Protein AF-A0ABD5S5Z9-F1 (afdb_monomer)

Foldseek 3Di:
DDPCPDPVNVCVVCVVVVVVVVVVVVVVVVVVVVCVVVCVVPVVVVVLVVVVVVVVVVLVVQLCVQVVVCVVVVVDDPDPPRPSNVVSVVVSVVVVVPVSVVSVVVD

Mean predicted aligned error: 4.9 Å

Structure (mmCIF, N/CA/C/O backbone):
data_AF-A0ABD5S5Z9-F1
#
_entry.id   AF-A0ABD5S5Z9-F1
#
loop_
_atom_site.group_PDB
_atom_site.id
_atom_site.type_symbol
_atom_site.label_atom_id
_atom_site.label_alt_id
_atom_site.label_comp_id
_atom_site.label_asym_id
_atom_site.label_entity_id
_atom_site.label_seq_id
_atom_site.pdbx_PDB_ins_code
_atom_site.Cartn_x
_atom_site.Cartn_y
_atom_site.Cartn_z
_atom_site.occupancy
_atom_site.B_iso_or_equiv
_atom_site.auth_seq_id
_atom_site.auth_comp_id
_atom_site.auth_asym_id
_atom_site.auth_atom_id
_atom_site.pdbx_PDB_model_num
ATOM 1 N N . MET A 1 1 ? 33.580 10.873 -6.476 1.00 56.00 1 MET A N 1
ATOM 2 C CA . MET A 1 1 ? 32.206 10.388 -6.223 1.00 56.00 1 MET A CA 1
ATOM 3 C C . MET A 1 1 ? 32.190 9.712 -4.856 1.00 56.00 1 MET A C 1
ATOM 5 O O . MET A 1 1 ? 33.181 9.038 -4.597 1.00 56.00 1 MET A O 1
ATOM 9 N N . PRO A 1 2 ? 31.162 9.851 -3.994 1.00 54.97 2 PRO A N 1
ATOM 10 C CA . PRO A 1 2 ? 29.908 10.588 -4.189 1.00 54.97 2 PRO A CA 1
ATOM 11 C C . PRO A 1 2 ? 29.603 11.570 -3.030 1.00 54.97 2 PRO A C 1
ATOM 13 O O . PRO A 1 2 ? 29.673 11.224 -1.856 1.00 54.97 2 PRO A O 1
ATOM 16 N N . THR A 1 3 ? 29.162 12.790 -3.339 1.00 62.09 3 THR A N 1
ATOM 17 C CA . THR A 1 3 ? 28.451 13.660 -2.374 1.00 62.09 3 THR A CA 1
ATOM 18 C C . THR A 1 3 ? 27.031 13.152 -2.060 1.00 62.09 3 THR A C 1
ATOM 20 O O . THR A 1 3 ? 26.322 13.750 -1.249 1.00 62.09 3 THR A O 1
ATOM 23 N N . GLU A 1 4 ? 26.633 12.035 -2.673 1.00 64.75 4 GLU A N 1
ATOM 24 C CA . GLU A 1 4 ? 25.303 11.415 -2.633 1.00 64.75 4 GLU A CA 1
ATOM 25 C C . GLU A 1 4 ? 24.943 10.856 -1.247 1.00 64.75 4 GLU A C 1
ATOM 27 O O . GLU A 1 4 ? 23.792 10.947 -0.838 1.00 64.75 4 GLU A O 1
ATOM 32 N N . TRP A 1 5 ? 25.923 10.377 -0.472 1.00 81.12 5 TRP A N 1
ATOM 33 C CA . TRP A 1 5 ? 25.699 9.764 0.851 1.00 81.12 5 TRP A CA 1
ATOM 34 C C . TRP A 1 5 ? 25.851 10.744 2.019 1.00 81.12 5 TRP A C 1
ATOM 36 O O . TRP A 1 5 ? 26.042 10.344 3.166 1.00 81.12 5 TRP A O 1
ATOM 46 N N . THR A 1 6 ? 25.805 12.049 1.750 1.00 93.25 6 THR A N 1
ATOM 47 C CA . THR A 1 6 ? 25.768 13.045 2.825 1.00 93.25 6 THR A CA 1
ATOM 48 C C . THR A 1 6 ? 24.339 13.207 3.327 1.00 93.25 6 THR A C 1
ATOM 50 O O . THR A 1 6 ? 23.399 13.209 2.532 1.00 93.25 6 THR A O 1
ATOM 53 N N . VAL A 1 7 ? 24.165 13.425 4.636 1.00 92.25 7 VAL A N 1
ATOM 54 C CA . VAL A 1 7 ? 22.841 13.698 5.232 1.00 92.25 7 VAL A CA 1
ATOM 55 C C . VAL A 1 7 ? 22.124 14.802 4.453 1.00 92.25 7 VAL A C 1
ATOM 57 O O . VAL A 1 7 ? 20.977 14.642 4.056 1.00 92.25 7 VAL A O 1
ATOM 60 N N . ARG A 1 8 ? 22.836 15.888 4.123 1.00 92.81 8 ARG A N 1
ATOM 61 C CA . ARG A 1 8 ? 22.287 17.011 3.354 1.00 92.81 8 ARG A CA 1
ATOM 62 C C . ARG A 1 8 ? 21.789 16.605 1.962 1.00 92.81 8 ARG A C 1
ATOM 64 O O . ARG A 1 8 ? 20.759 17.122 1.533 1.00 92.81 8 ARG A O 1
ATOM 71 N N . ALA A 1 9 ? 22.502 15.730 1.252 1.00 92.81 9 ALA A N 1
ATOM 72 C CA . ALA A 1 9 ? 22.091 15.261 -0.070 1.00 92.81 9 ALA A CA 1
ATOM 73 C C . ALA A 1 9 ? 20.856 14.354 0.012 1.00 92.81 9 ALA A C 1
ATOM 75 O O . ALA A 1 9 ? 19.885 14.602 -0.701 1.00 92.81 9 ALA A O 1
ATOM 76 N N . ILE A 1 10 ? 20.853 13.388 0.937 1.00 93.19 10 ILE A N 1
ATOM 77 C CA . ILE A 1 10 ? 19.717 12.483 1.172 1.00 93.19 10 ILE A CA 1
ATOM 78 C C . ILE A 1 10 ? 18.476 13.286 1.567 1.00 93.19 10 ILE A C 1
ATOM 80 O O . ILE A 1 10 ? 17.423 13.130 0.955 1.00 93.19 10 ILE A O 1
ATOM 84 N N . THR A 1 11 ? 18.599 14.203 2.533 1.00 94.00 11 THR A N 1
ATOM 85 C CA . THR A 1 11 ? 17.479 15.048 2.960 1.00 94.00 11 THR A CA 1
ATOM 86 C C . THR A 1 11 ? 16.963 15.899 1.807 1.00 94.00 11 THR A C 1
ATOM 88 O O . THR A 1 11 ? 15.759 15.963 1.605 1.00 94.00 11 THR A O 1
ATOM 91 N N . ARG A 1 12 ? 17.832 16.517 0.997 1.00 94.75 12 ARG A N 1
ATOM 92 C CA . ARG A 1 12 ? 17.382 17.335 -0.141 1.00 94.75 12 ARG A CA 1
ATOM 93 C C . ARG A 1 12 ? 16.681 16.509 -1.228 1.00 94.75 12 ARG A C 1
ATOM 95 O O . ARG A 1 12 ? 15.775 17.035 -1.866 1.00 94.75 12 ARG A O 1
ATOM 102 N N . ALA A 1 13 ? 17.086 15.254 -1.430 1.00 93.25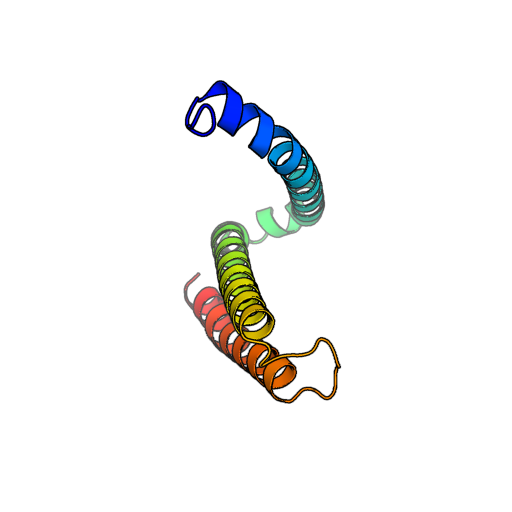 13 ALA A N 1
ATOM 103 C CA . ALA A 1 13 ? 16.468 14.347 -2.397 1.00 93.25 13 ALA A CA 1
ATOM 104 C C . ALA A 1 13 ? 15.129 13.776 -1.900 1.00 93.25 13 ALA A C 1
ATOM 106 O O . ALA A 1 13 ? 14.173 13.695 -2.666 1.00 93.25 13 ALA A O 1
ATOM 107 N N . MET A 1 14 ? 15.047 13.403 -0.621 1.00 95.44 14 MET A N 1
ATOM 108 C CA . MET A 1 14 ? 13.869 12.753 -0.038 1.00 95.44 14 MET A CA 1
ATOM 109 C C . MET A 1 14 ? 12.813 13.739 0.457 1.00 95.44 14 MET A C 1
ATOM 111 O O . MET A 1 14 ? 11.630 13.429 0.379 1.00 95.44 14 MET A O 1
ATOM 115 N N . LEU A 1 15 ? 13.198 14.930 0.930 1.00 96.62 15 LEU A N 1
ATOM 116 C CA . LEU A 1 15 ? 12.263 15.893 1.522 1.00 96.62 15 LEU A CA 1
ATOM 117 C C . LEU A 1 15 ? 11.087 16.251 0.595 1.00 96.62 15 LEU A C 1
ATOM 119 O O . LEU A 1 15 ? 9.963 16.231 1.084 1.00 96.62 15 LEU A O 1
ATOM 123 N N . PRO A 1 16 ? 11.267 16.523 -0.715 1.00 96.81 16 PRO A N 1
ATOM 124 C CA . PRO A 1 16 ? 10.133 16.800 -1.596 1.00 96.81 16 PRO A CA 1
ATOM 125 C C . PRO A 1 16 ? 9.161 15.620 -1.694 1.00 96.81 16 PRO A C 1
ATOM 127 O O . PRO A 1 16 ? 7.951 15.818 -1.645 1.00 96.81 16 PRO A O 1
ATOM 130 N N . VAL A 1 17 ? 9.689 14.394 -1.783 1.00 96.88 17 VAL A N 1
ATOM 131 C CA . VAL A 1 17 ? 8.877 13.170 -1.832 1.00 96.88 17 VAL A CA 1
ATOM 132 C C . VAL A 1 17 ? 8.116 12.996 -0.523 1.00 96.88 17 VAL A C 1
ATOM 134 O O . VAL A 1 17 ? 6.905 12.811 -0.545 1.00 96.88 17 VAL A O 1
ATOM 137 N N . LEU A 1 18 ? 8.799 13.132 0.615 1.00 96.94 18 LEU A N 1
ATOM 138 C CA . LEU A 1 18 ? 8.183 13.034 1.936 1.00 96.94 18 LEU A CA 1
ATOM 139 C C . LEU A 1 18 ? 7.092 14.085 2.134 1.00 96.94 18 LEU A C 1
ATOM 141 O O . LEU A 1 18 ? 6.032 13.740 2.628 1.00 96.94 18 LEU A O 1
ATOM 145 N N . LEU A 1 19 ? 7.297 15.331 1.699 1.00 97.94 19 LEU A N 1
ATOM 146 C CA . LEU A 1 19 ? 6.270 16.374 1.788 1.00 97.94 19 LEU A CA 1
ATOM 147 C C . LEU A 1 19 ? 5.008 16.001 1.003 1.00 97.94 19 LEU A C 1
ATOM 149 O O . LEU A 1 19 ? 3.902 16.177 1.508 1.00 97.94 19 LEU A O 1
ATOM 153 N N . VAL A 1 20 ? 5.162 15.459 -0.208 1.00 97.94 20 VAL A N 1
ATOM 154 C CA . VAL A 1 20 ? 4.022 14.982 -1.003 1.00 97.94 20 VAL A CA 1
ATOM 155 C C . VAL A 1 20 ? 3.327 13.815 -0.303 1.00 97.94 20 VAL A C 1
ATOM 157 O O . VAL A 1 20 ? 2.105 13.831 -0.175 1.00 97.94 20 VAL A O 1
ATOM 160 N N . LEU A 1 21 ? 4.087 12.837 0.197 1.00 96.81 21 LEU A N 1
ATOM 161 C CA . LEU A 1 21 ? 3.529 11.697 0.925 1.00 96.81 21 LEU A CA 1
ATOM 162 C C . LEU A 1 21 ? 2.800 12.138 2.199 1.00 96.81 21 LEU A C 1
ATOM 164 O O . LEU A 1 21 ? 1.690 11.683 2.440 1.00 96.81 21 LEU A O 1
ATOM 168 N N . THR A 1 22 ? 3.345 13.095 2.951 1.00 97.44 22 THR A N 1
ATOM 169 C CA . THR A 1 22 ? 2.693 13.665 4.135 1.00 97.44 22 THR A CA 1
ATOM 170 C C . THR A 1 22 ? 1.351 14.310 3.791 1.00 97.44 22 THR A C 1
ATOM 172 O O . THR A 1 22 ? 0.393 14.141 4.537 1.00 97.44 22 THR A O 1
ATOM 175 N N . LEU A 1 23 ? 1.227 15.015 2.661 1.00 97.88 23 LEU A N 1
ATOM 176 C CA . LEU A 1 23 ? -0.066 15.573 2.241 1.00 97.88 23 LEU A CA 1
ATOM 177 C C . LEU A 1 23 ? -1.097 14.472 1.950 1.00 97.88 23 LEU A C 1
ATOM 179 O O . LEU A 1 23 ? -2.261 14.603 2.331 1.00 97.88 23 LEU A O 1
ATOM 183 N N . VAL A 1 24 ? -0.668 13.378 1.317 1.00 96.69 24 VAL A N 1
ATOM 184 C CA . VAL A 1 24 ? -1.519 12.205 1.062 1.00 96.69 24 VAL A CA 1
ATOM 185 C C . VAL A 1 24 ? -1.918 11.519 2.374 1.00 96.69 24 VAL A C 1
ATOM 187 O O . VAL A 1 24 ? -3.083 11.168 2.555 1.00 96.69 24 VAL A O 1
ATOM 190 N N . GLU A 1 25 ? -0.986 11.370 3.315 1.00 95.25 25 GLU A N 1
ATOM 191 C CA . GLU A 1 25 ? -1.240 10.782 4.634 1.00 95.25 25 GLU A CA 1
ATOM 192 C C . GLU A 1 25 ? -2.197 11.634 5.472 1.00 95.25 25 GLU A C 1
ATOM 194 O O . GLU A 1 25 ? -3.114 11.089 6.082 1.00 95.25 25 GLU A O 1
ATOM 199 N N . ILE A 1 26 ? -2.051 12.964 5.454 1.00 97.38 26 ILE A N 1
ATOM 200 C CA . ILE A 1 26 ? -2.990 13.882 6.113 1.00 97.38 26 ILE A CA 1
ATOM 201 C C . ILE A 1 26 ? -4.393 13.698 5.534 1.00 97.38 26 ILE A C 1
ATOM 203 O O . ILE A 1 26 ? -5.351 13.581 6.294 1.00 97.38 26 ILE A O 1
ATOM 207 N N . PHE A 1 27 ? -4.528 13.630 4.207 1.00 96.62 27 PHE A N 1
ATOM 208 C CA . PHE A 1 27 ? -5.823 13.385 3.572 1.00 96.62 27 PHE A CA 1
ATOM 209 C C . PHE A 1 27 ? -6.435 12.050 4.021 1.00 96.62 27 PHE A C 1
ATOM 211 O O . PHE A 1 27 ? -7.598 12.013 4.419 1.00 96.62 27 PHE A O 1
ATOM 218 N N . SER A 1 28 ? -5.645 10.974 4.032 1.00 94.19 28 SER A N 1
ATOM 219 C CA . SER A 1 28 ? -6.076 9.664 4.538 1.00 94.19 28 SER A CA 1
ATOM 220 C C . SER A 1 28 ? -6.526 9.729 6.005 1.00 94.19 28 SER A C 1
ATOM 222 O O . SER A 1 28 ? -7.586 9.213 6.359 1.00 94.19 28 SER A O 1
ATOM 224 N N . GLY A 1 29 ? -5.775 10.438 6.854 1.00 95.00 29 GLY A N 1
ATOM 225 C CA . GLY A 1 29 ? -6.111 10.652 8.261 1.00 95.00 29 GLY A CA 1
ATOM 226 C C . GLY A 1 29 ? -7.405 11.444 8.463 1.00 95.00 29 GLY A C 1
ATOM 227 O O . GLY A 1 29 ? -8.194 11.101 9.339 1.00 95.00 29 GLY A O 1
ATOM 228 N N . LEU A 1 30 ? -7.671 12.454 7.629 1.00 96.75 30 LEU A N 1
ATOM 229 C CA .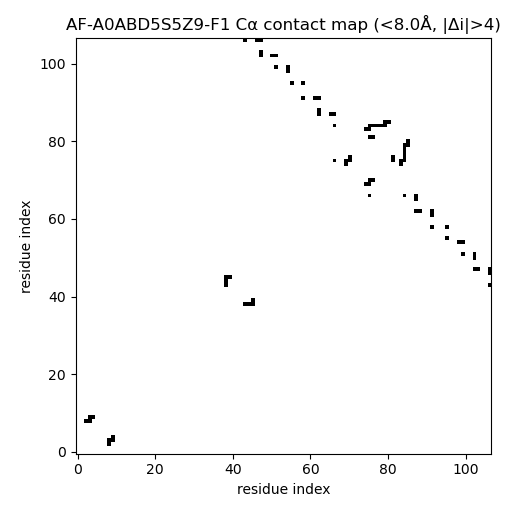 LEU A 1 30 ? -8.935 13.201 7.649 1.00 96.75 30 LEU A CA 1
ATOM 230 C C . LEU A 1 30 ? -10.123 12.319 7.248 1.00 96.75 30 LEU A C 1
ATOM 232 O O . LEU A 1 30 ? -11.174 12.386 7.883 1.00 96.75 30 LEU A O 1
ATOM 236 N N . VAL A 1 31 ? -9.952 11.465 6.232 1.00 95.00 31 VAL A N 1
ATOM 237 C CA . VAL A 1 31 ? -10.974 10.480 5.841 1.00 95.00 31 VAL A CA 1
ATOM 238 C C . VAL A 1 31 ? -11.238 9.503 6.984 1.00 95.00 31 VAL A C 1
ATOM 240 O O . VAL A 1 31 ? -12.396 9.247 7.295 1.00 95.00 31 VAL A O 1
ATOM 243 N N . LEU A 1 32 ? -10.195 8.999 7.651 1.00 94.00 32 LEU A N 1
ATOM 244 C CA . LEU A 1 32 ? -10.350 8.122 8.813 1.00 94.00 32 LEU A CA 1
ATOM 245 C C . LEU A 1 32 ? -11.042 8.837 9.986 1.00 94.00 32 LEU A C 1
ATOM 247 O O . LEU A 1 32 ? -11.908 8.250 10.630 1.00 94.00 32 LEU A O 1
ATOM 251 N N . GLY A 1 33 ? -10.710 10.109 10.227 1.00 94.94 33 GLY A N 1
ATOM 252 C CA . GLY A 1 33 ? -11.340 10.945 11.252 1.00 94.94 33 GLY A CA 1
ATOM 253 C C . GLY A 1 33 ? -12.841 11.144 11.031 1.00 94.94 33 GLY A C 1
ATOM 254 O O . GLY A 1 33 ? -13.601 11.192 11.990 1.00 94.94 33 GLY A O 1
ATOM 255 N N . ALA A 1 34 ? -13.311 11.142 9.780 1.00 95.44 34 ALA A N 1
ATOM 256 C CA . ALA A 1 34 ? -14.747 11.174 9.490 1.00 95.44 34 ALA A CA 1
ATOM 257 C C . ALA A 1 34 ? -15.507 9.931 10.010 1.00 95.44 34 ALA A C 1
ATOM 259 O O . ALA A 1 34 ? -16.729 9.974 10.138 1.00 95.44 34 ALA A O 1
ATOM 260 N N . PHE A 1 35 ? -14.804 8.838 10.335 1.00 94.31 35 PHE A N 1
ATOM 261 C CA . PHE A 1 35 ? -15.369 7.618 10.920 1.00 94.31 35 PHE A CA 1
ATOM 262 C C . PHE A 1 35 ? -15.170 7.512 12.442 1.00 94.31 35 PHE A C 1
ATOM 264 O O . PHE A 1 35 ? -15.459 6.455 13.009 1.00 94.31 35 PHE A O 1
ATOM 271 N N . GLU A 1 36 ? -14.721 8.575 13.121 1.00 94.19 36 GLU A N 1
ATOM 272 C CA . GLU A 1 36 ? -14.419 8.584 14.562 1.00 94.19 36 GLU A CA 1
ATOM 273 C C . GLU A 1 36 ? -15.561 8.014 15.420 1.00 94.19 36 GLU A C 1
ATOM 275 O O . GLU A 1 36 ? -15.334 7.082 16.192 1.00 94.19 36 GLU A O 1
ATOM 280 N N . ASP A 1 37 ? -16.804 8.463 15.218 1.00 94.88 37 ASP A N 1
ATOM 281 C CA . ASP A 1 37 ? -17.971 7.966 15.965 1.00 94.88 37 ASP A CA 1
ATOM 282 C C . ASP A 1 37 ? -18.165 6.445 15.832 1.00 94.88 37 ASP A C 1
ATOM 284 O O . ASP A 1 37 ? -18.588 5.771 16.775 1.00 94.88 37 ASP A O 1
ATOM 288 N N . SER A 1 38 ? -17.855 5.883 14.659 1.00 93.31 38 SER A N 1
ATOM 289 C CA . SER A 1 38 ? -17.944 4.438 14.418 1.00 93.31 38 SER A CA 1
ATOM 290 C C . SER A 1 38 ? -16.798 3.690 15.092 1.00 93.31 38 SER A C 1
ATOM 292 O O . SER A 1 38 ? -17.023 2.635 15.684 1.00 93.31 38 SER A O 1
ATOM 294 N N . LEU A 1 39 ? -15.585 4.246 15.048 1.00 92.50 39 LEU A N 1
ATOM 295 C CA . LEU A 1 39 ? -14.410 3.675 15.706 1.00 92.50 39 LEU A CA 1
ATOM 296 C C . LEU A 1 39 ? -14.557 3.674 17.236 1.00 92.50 39 LEU A C 1
ATOM 298 O O . LEU A 1 39 ? -14.207 2.691 17.884 1.00 92.50 39 LEU A O 1
ATOM 302 N N . LEU A 1 40 ? -15.138 4.730 17.812 1.00 93.38 40 LEU A N 1
ATOM 303 C CA . LEU A 1 40 ? -15.435 4.811 19.245 1.00 93.38 40 LEU A CA 1
ATOM 304 C C . LEU A 1 40 ? -16.582 3.877 19.656 1.00 93.38 40 LEU A C 1
ATOM 306 O O . LEU A 1 40 ? -16.572 3.335 20.761 1.00 93.38 40 LEU A O 1
ATOM 310 N N . ARG A 1 41 ? -17.559 3.653 18.768 1.00 95.56 41 ARG A N 1
ATOM 311 C CA . ARG A 1 41 ? -18.655 2.698 18.995 1.00 95.56 41 ARG A CA 1
ATOM 312 C C . ARG A 1 41 ? -18.191 1.241 18.939 1.00 95.56 41 ARG A C 1
ATOM 314 O O . ARG A 1 41 ? -18.750 0.411 19.653 1.00 95.56 41 ARG A O 1
ATOM 321 N N . TYR A 1 42 ? -17.187 0.935 18.118 1.00 93.00 42 TYR A N 1
ATOM 322 C CA . TYR A 1 42 ? -16.649 -0.413 17.933 1.00 93.00 42 TYR A CA 1
ATOM 323 C C . TYR A 1 42 ? -15.127 -0.435 18.159 1.00 93.00 42 TYR A C 1
ATOM 325 O O . TYR A 1 42 ? -14.362 -0.402 17.193 1.00 93.00 42 TYR A O 1
ATOM 333 N N . PRO A 1 43 ? -14.662 -0.553 19.419 1.00 87.12 43 PRO A N 1
ATOM 334 C CA . PRO A 1 43 ? -13.238 -0.482 19.758 1.00 87.12 43 PRO A CA 1
ATOM 335 C C . PRO A 1 43 ? -12.356 -1.532 19.069 1.00 87.12 43 PRO A C 1
ATOM 337 O O . PRO A 1 43 ? -11.166 -1.297 18.879 1.00 87.12 43 PRO A O 1
ATOM 340 N N . SER A 1 44 ? -12.914 -2.673 18.654 1.00 89.00 44 SER A N 1
ATOM 341 C CA . SER A 1 44 ? -12.189 -3.675 17.859 1.00 89.00 44 SER A CA 1
ATOM 342 C C . SER A 1 44 ? -11.710 -3.119 16.513 1.00 89.00 44 SER A C 1
ATOM 344 O O . SER A 1 44 ? -10.626 -3.474 16.050 1.00 89.00 44 SER A O 1
ATOM 346 N N . LEU A 1 45 ? -12.443 -2.172 15.914 1.00 90.81 45 LEU A N 1
ATOM 347 C CA . LEU A 1 45 ? -12.013 -1.504 14.686 1.00 90.81 45 LEU A CA 1
ATOM 348 C C . LEU A 1 45 ? -10.731 -0.691 14.903 1.00 90.81 45 LEU A C 1
ATOM 350 O O . LEU A 1 45 ? -9.891 -0.656 14.011 1.00 90.81 45 LEU A O 1
ATOM 354 N N . LEU A 1 46 ? -10.529 -0.096 16.086 1.00 90.81 46 LEU A N 1
ATOM 355 C CA . LEU A 1 46 ? -9.306 0.659 16.396 1.00 90.81 46 LEU A CA 1
ATOM 356 C C . LEU A 1 46 ? -8.053 -0.227 16.378 1.00 90.81 46 LEU A C 1
ATOM 358 O O . LEU A 1 46 ? -6.982 0.245 16.004 1.00 90.81 46 LEU A O 1
ATOM 362 N N . VAL A 1 47 ? -8.186 -1.507 16.741 1.00 90.50 47 VAL A N 1
ATOM 363 C CA . VAL A 1 47 ? -7.095 -2.493 16.649 1.00 90.50 47 VAL A CA 1
ATOM 364 C C . VAL A 1 47 ? -6.888 -2.937 15.199 1.00 90.50 47 VAL A C 1
ATOM 366 O O . VAL A 1 47 ? -5.753 -3.092 14.747 1.00 90.50 47 VAL A O 1
ATOM 369 N N . LEU A 1 48 ? -7.978 -3.095 14.447 1.00 92.44 48 LEU A N 1
ATOM 370 C CA . LEU A 1 48 ? -7.952 -3.589 13.073 1.00 92.44 48 LEU A CA 1
ATOM 371 C C . LEU A 1 48 ? -7.408 -2.560 12.067 1.00 92.44 48 LEU A C 1
ATOM 373 O O . LEU A 1 48 ? -6.740 -2.941 11.104 1.00 92.44 48 LEU A O 1
ATOM 377 N N . VAL A 1 49 ? -7.663 -1.266 12.278 1.00 93.75 49 VAL A N 1
ATOM 378 C CA . VAL A 1 49 ? -7.242 -0.167 11.388 1.00 93.75 49 VAL A CA 1
ATOM 379 C C . VAL A 1 49 ? -5.737 -0.188 11.078 1.00 93.75 49 VAL A C 1
ATOM 381 O O . VAL A 1 49 ? -5.396 -0.299 9.898 1.00 93.75 49 VAL A O 1
ATOM 384 N N . PRO A 1 50 ? -4.810 -0.128 12.059 1.00 92.31 50 PRO A N 1
ATOM 385 C CA . PRO A 1 50 ? -3.377 -0.098 11.763 1.00 92.31 50 PRO A CA 1
ATOM 386 C C . PRO A 1 50 ? -2.897 -1.380 11.070 1.00 92.31 50 PRO A C 1
ATOM 388 O O . PRO A 1 50 ? -2.089 -1.309 10.143 1.00 92.31 50 PRO A O 1
ATOM 391 N N . VAL A 1 51 ? -3.426 -2.545 11.460 1.00 93.94 51 VAL A N 1
ATOM 392 C CA . VAL A 1 51 ? -3.063 -3.835 10.850 1.00 93.94 51 VAL A CA 1
ATOM 393 C C . VAL A 1 51 ? -3.536 -3.905 9.395 1.00 93.94 51 VAL A C 1
ATOM 395 O O . VAL A 1 51 ? -2.787 -4.333 8.514 1.00 93.94 51 VAL A O 1
ATOM 398 N N . THR A 1 52 ? -4.750 -3.429 9.118 1.00 93.94 52 THR A N 1
ATOM 399 C CA . THR A 1 52 ? -5.329 -3.379 7.768 1.00 93.94 52 THR A CA 1
ATOM 400 C C . THR A 1 52 ? -4.546 -2.424 6.872 1.00 93.94 52 THR A C 1
ATOM 402 O O . THR A 1 52 ? -4.178 -2.798 5.759 1.00 93.94 52 THR A O 1
ATOM 405 N N . ILE A 1 53 ? -4.223 -1.223 7.367 1.00 94.06 53 ILE A N 1
ATOM 406 C CA . ILE A 1 53 ? -3.418 -0.233 6.635 1.00 94.06 53 ILE A CA 1
ATOM 407 C C . ILE A 1 53 ? -2.029 -0.800 6.313 1.00 94.06 53 ILE A C 1
ATOM 409 O O . ILE A 1 53 ? -1.592 -0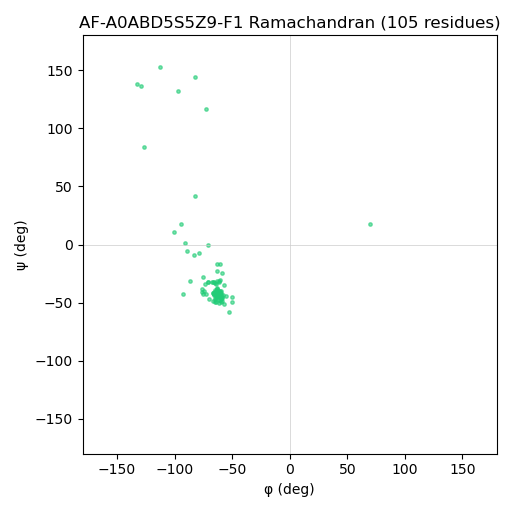.742 5.164 1.00 94.06 53 ILE A O 1
ATOM 413 N N . GLY A 1 54 ? -1.349 -1.403 7.295 1.00 95.12 54 GLY A N 1
ATOM 414 C CA . GLY A 1 54 ? -0.033 -2.014 7.087 1.00 95.12 54 GLY A CA 1
ATOM 415 C C . GLY A 1 54 ? -0.070 -3.165 6.078 1.00 95.12 54 GLY A C 1
ATOM 416 O O . GLY A 1 54 ? 0.781 -3.256 5.193 1.00 95.12 54 GLY A O 1
ATOM 417 N N . THR A 1 55 ? -1.100 -4.009 6.153 1.00 95.50 55 THR A N 1
ATOM 418 C CA . THR A 1 55 ? -1.310 -5.112 5.205 1.00 95.50 55 THR A CA 1
ATOM 419 C C . THR A 1 55 ? -1.533 -4.596 3.783 1.00 95.50 55 THR A C 1
ATOM 421 O O . THR A 1 55 ? -0.906 -5.091 2.846 1.00 95.50 55 THR A O 1
ATOM 424 N N . ALA A 1 56 ? -2.364 -3.563 3.614 1.00 94.81 56 ALA A N 1
ATOM 425 C CA . ALA A 1 56 ? -2.592 -2.919 2.323 1.00 94.81 56 ALA A CA 1
ATOM 426 C C . ALA A 1 56 ? -1.294 -2.335 1.736 1.00 94.81 56 ALA A C 1
ATOM 428 O O . ALA A 1 56 ? -1.000 -2.547 0.559 1.00 94.81 56 ALA A O 1
ATOM 429 N N . GLY A 1 57 ? -0.486 -1.661 2.562 1.00 95.75 57 GLY A N 1
ATOM 430 C CA . GLY A 1 57 ? 0.815 -1.123 2.155 1.00 95.75 57 GLY A CA 1
ATOM 431 C C . GLY A 1 57 ? 1.790 -2.208 1.688 1.00 95.75 57 GLY A C 1
ATOM 432 O O . GLY A 1 57 ? 2.426 -2.065 0.642 1.00 95.75 57 GLY A O 1
ATOM 433 N N . ASN A 1 58 ? 1.854 -3.331 2.407 1.00 96.56 58 ASN A N 1
ATOM 434 C CA . ASN A 1 58 ? 2.681 -4.476 2.023 1.00 96.56 58 ASN A CA 1
ATOM 435 C C . ASN A 1 58 ? 2.248 -5.072 0.675 1.00 96.56 58 ASN A C 1
ATOM 437 O O . ASN A 1 58 ? 3.097 -5.328 -0.179 1.00 96.56 58 ASN A O 1
ATOM 441 N N . LEU A 1 59 ? 0.941 -5.240 0.450 1.00 97.19 59 LEU A N 1
ATOM 442 C CA . LEU A 1 59 ? 0.405 -5.712 -0.833 1.00 97.19 59 LEU A CA 1
ATOM 443 C C . LEU A 1 59 ? 0.745 -4.755 -1.981 1.00 97.19 59 LEU A C 1
ATOM 445 O O . LEU A 1 59 ? 1.192 -5.201 -3.037 1.00 97.19 59 LEU A O 1
ATOM 449 N N . GLY A 1 60 ? 0.604 -3.445 -1.761 1.00 96.88 60 GLY A N 1
ATOM 450 C CA . GLY A 1 60 ? 0.993 -2.424 -2.735 1.00 96.88 60 GLY A CA 1
ATOM 451 C C . GLY A 1 60 ? 2.484 -2.474 -3.082 1.00 96.88 60 GLY A C 1
ATOM 452 O O . GLY A 1 60 ? 2.845 -2.401 -4.255 1.00 96.88 60 GLY A O 1
ATOM 453 N N . SER A 1 61 ? 3.351 -2.671 -2.085 1.00 97.38 61 SER A N 1
ATOM 454 C CA . SER A 1 61 ? 4.800 -2.817 -2.286 1.00 97.38 61 SER A CA 1
ATOM 455 C C . SER A 1 61 ? 5.158 -4.073 -3.091 1.00 97.38 61 SER A C 1
ATOM 457 O O . SER A 1 61 ? 5.997 -4.014 -3.995 1.00 97.38 61 SER A O 1
ATOM 459 N N . ILE A 1 62 ? 4.483 -5.199 -2.825 1.00 96.88 62 ILE A N 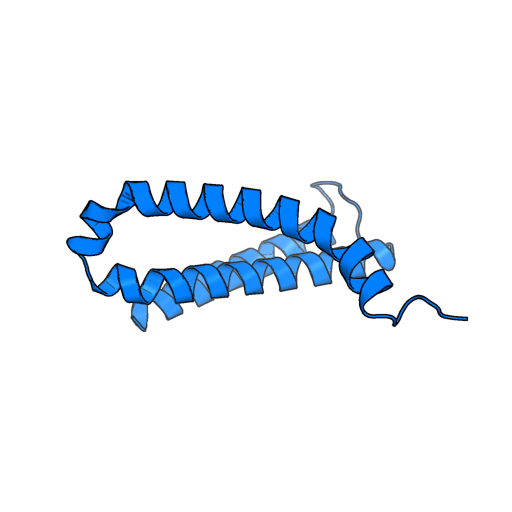1
ATOM 460 C CA . ILE A 1 62 ? 4.644 -6.442 -3.595 1.00 96.88 62 ILE A CA 1
ATOM 461 C C . ILE A 1 62 ? 4.243 -6.213 -5.054 1.00 96.88 62 ILE A C 1
ATOM 463 O O . ILE A 1 62 ? 5.029 -6.522 -5.953 1.00 96.88 62 ILE A O 1
ATOM 467 N N . LEU A 1 63 ? 3.063 -5.631 -5.286 1.00 97.75 63 LEU A N 1
ATOM 468 C CA . LEU A 1 63 ? 2.558 -5.315 -6.621 1.00 97.75 63 LEU A CA 1
ATOM 469 C C . LEU A 1 63 ? 3.528 -4.405 -7.384 1.00 97.75 63 LEU A C 1
ATOM 471 O O . LEU A 1 63 ? 3.946 -4.742 -8.491 1.00 97.75 63 LEU A O 1
ATOM 475 N N . ALA A 1 64 ? 3.942 -3.291 -6.774 1.00 97.38 64 ALA A N 1
ATOM 476 C CA . ALA A 1 64 ? 4.865 -2.337 -7.381 1.00 97.38 64 ALA A CA 1
ATOM 477 C C . ALA A 1 64 ? 6.224 -2.974 -7.708 1.00 97.38 64 ALA A C 1
ATOM 479 O O . ALA A 1 64 ? 6.768 -2.750 -8.788 1.00 97.38 64 ALA A O 1
ATOM 480 N N . SER A 1 65 ? 6.758 -3.809 -6.810 1.00 97.69 65 SER A N 1
ATOM 481 C CA . SER A 1 65 ? 8.038 -4.499 -7.018 1.00 97.69 65 SER A CA 1
ATOM 482 C C . SER A 1 65 ? 7.976 -5.491 -8.180 1.00 97.69 65 SER A C 1
ATOM 484 O O . SER A 1 65 ? 8.904 -5.559 -8.990 1.00 97.69 65 SER A O 1
ATOM 486 N N . ARG A 1 66 ? 6.876 -6.251 -8.287 1.00 96.31 66 ARG A N 1
ATOM 487 C CA . ARG A 1 66 ? 6.654 -7.221 -9.372 1.00 96.31 66 ARG A CA 1
ATOM 488 C C . ARG A 1 66 ? 6.498 -6.520 -10.710 1.00 96.31 66 ARG A C 1
ATOM 490 O O . ARG A 1 66 ? 7.212 -6.853 -11.649 1.00 96.31 66 ARG A O 1
ATOM 497 N N . LEU A 1 67 ? 5.646 -5.501 -10.750 1.00 97.00 67 LEU A N 1
ATOM 498 C CA . LEU A 1 67 ? 5.409 -4.694 -11.937 1.00 97.00 67 LEU A CA 1
ATOM 499 C C . LEU A 1 67 ? 6.690 -4.006 -12.425 1.00 97.00 67 LEU A C 1
ATOM 501 O O . LEU A 1 67 ? 7.017 -4.090 -13.603 1.00 97.00 67 LEU A O 1
ATOM 505 N N . SER A 1 68 ? 7.446 -3.380 -11.518 1.00 97.19 68 SER A N 1
ATOM 506 C CA . SER A 1 68 ? 8.721 -2.726 -11.839 1.00 97.19 68 SER A CA 1
ATOM 507 C C . SER A 1 68 ? 9.733 -3.712 -12.425 1.00 97.19 68 SER A C 1
ATOM 509 O O . SER A 1 68 ? 10.363 -3.423 -13.440 1.00 97.19 68 SER A O 1
ATOM 511 N N . THR A 1 69 ? 9.843 -4.907 -11.836 1.00 97.44 69 THR A N 1
ATOM 512 C CA . THR A 1 69 ? 10.758 -5.950 -12.323 1.00 97.44 69 THR A CA 1
ATOM 513 C C . THR A 1 69 ? 10.351 -6.447 -13.709 1.00 97.44 69 THR A C 1
ATOM 515 O O . THR A 1 69 ? 11.188 -6.481 -14.606 1.00 97.44 69 THR A O 1
ATOM 518 N N . ALA A 1 70 ? 9.076 -6.793 -13.908 1.00 96.75 70 ALA A N 1
ATOM 519 C CA . ALA A 1 70 ? 8.574 -7.291 -15.189 1.00 96.75 70 ALA A CA 1
ATOM 520 C C . ALA A 1 70 ? 8.703 -6.235 -16.299 1.00 96.75 70 ALA A C 1
ATOM 522 O O . ALA A 1 70 ? 9.172 -6.525 -17.399 1.00 96.75 70 ALA A O 1
ATOM 523 N N . PHE A 1 71 ? 8.381 -4.979 -15.980 1.00 96.94 71 PHE A N 1
ATOM 524 C CA . PHE A 1 71 ? 8.554 -3.864 -16.902 1.00 96.94 71 PHE A CA 1
ATOM 525 C C . PHE A 1 71 ? 10.031 -3.635 -17.252 1.00 96.94 71 PHE A C 1
ATOM 527 O O . PHE A 1 71 ? 10.372 -3.476 -18.420 1.00 96.94 71 PHE A O 1
ATOM 534 N N . HIS A 1 72 ? 10.933 -3.671 -16.264 1.00 96.88 72 HIS A N 1
ATOM 535 C CA . HIS A 1 72 ? 12.369 -3.496 -16.496 1.00 96.88 72 HIS A CA 1
ATOM 536 C C . HIS A 1 72 ? 12.980 -4.624 -17.342 1.00 96.88 72 HIS A C 1
ATOM 538 O O . HIS A 1 72 ? 13.891 -4.376 -18.128 1.00 96.88 72 HIS A O 1
ATOM 544 N N . LEU A 1 73 ? 12.468 -5.850 -17.210 1.00 97.50 73 LEU A N 1
ATOM 545 C CA . LEU A 1 73 ? 12.864 -6.997 -18.032 1.00 97.50 73 LEU A CA 1
ATOM 546 C C . LEU A 1 73 ? 12.216 -7.000 -19.426 1.00 97.50 73 LEU A C 1
ATOM 548 O O . LEU A 1 73 ? 12.579 -7.830 -20.257 1.00 97.50 73 LEU A O 1
ATOM 552 N N . GLY A 1 74 ? 11.271 -6.092 -19.692 1.00 95.88 74 GLY A N 1
ATOM 553 C CA . GLY A 1 74 ? 10.523 -6.039 -20.947 1.00 95.88 74 GLY A CA 1
ATOM 554 C C . GLY A 1 74 ? 9.539 -7.198 -21.130 1.00 95.88 74 GLY A C 1
ATOM 555 O O . GLY A 1 74 ? 9.122 -7.460 -22.254 1.00 95.88 74 GLY A O 1
ATOM 556 N N . THR A 1 75 ? 9.180 -7.903 -20.051 1.00 94.88 75 THR A N 1
ATOM 557 C CA . THR A 1 75 ? 8.222 -9.023 -20.076 1.00 94.88 75 THR A CA 1
ATOM 558 C C . THR A 1 75 ? 6.780 -8.576 -19.865 1.00 94.88 75 THR A C 1
ATOM 560 O O . THR A 1 75 ? 5.883 -9.404 -19.934 1.00 94.88 75 THR A O 1
ATOM 563 N N . LEU A 1 76 ? 6.566 -7.291 -19.581 1.00 95.69 76 LEU A N 1
ATOM 564 C CA . LEU A 1 76 ? 5.257 -6.701 -19.346 1.00 95.69 76 LEU A CA 1
ATOM 565 C C . LEU A 1 76 ? 5.105 -5.406 -20.138 1.00 95.69 76 LEU A C 1
ATOM 567 O O . LEU A 1 76 ? 5.997 -4.553 -20.153 1.00 95.69 76 LEU A O 1
ATOM 571 N N . SER A 1 77 ? 3.926 -5.241 -20.722 1.00 93.31 77 SER A N 1
ATOM 572 C CA . SER A 1 77 ? 3.404 -3.998 -21.268 1.00 93.31 77 SER A CA 1
ATOM 573 C C . SER A 1 77 ? 2.210 -3.511 -20.440 1.00 93.31 77 SER A C 1
ATOM 575 O O . SER A 1 77 ? 1.499 -4.288 -19.808 1.00 93.31 77 SER A O 1
ATOM 577 N N . PHE A 1 78 ? 1.968 -2.200 -20.430 1.00 90.62 78 PHE A N 1
ATOM 578 C CA . PHE A 1 78 ? 0.794 -1.611 -19.772 1.00 90.62 78 PHE A CA 1
ATOM 579 C C . PHE A 1 78 ? -0.457 -1.676 -20.659 1.00 90.62 78 PHE A C 1
ATOM 581 O O . PHE A 1 78 ? -1.216 -0.710 -20.745 1.00 90.62 78 PHE A O 1
ATO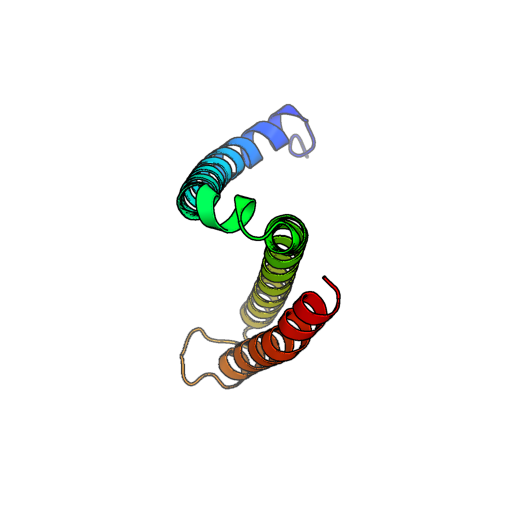M 588 N N . ASP A 1 79 ? -0.653 -2.804 -21.338 1.00 92.56 79 ASP A N 1
ATOM 589 C CA . ASP A 1 79 ? -1.873 -3.097 -22.076 1.00 92.56 79 ASP A CA 1
ATOM 590 C C . ASP A 1 79 ? -2.801 -3.964 -21.203 1.00 92.56 79 ASP A C 1
ATOM 592 O O . ASP A 1 79 ? -2.342 -4.944 -20.617 1.00 92.56 79 ASP A O 1
ATOM 596 N N . PRO A 1 80 ? -4.103 -3.644 -21.077 1.00 87.75 80 PRO A N 1
ATOM 597 C CA . PRO A 1 80 ? -5.037 -4.452 -20.291 1.00 87.75 80 PRO A CA 1
ATOM 598 C C . PRO A 1 80 ? -5.200 -5.904 -20.767 1.00 87.75 80 PRO A C 1
ATOM 600 O O . PRO A 1 80 ? -5.753 -6.713 -20.026 1.00 87.75 80 PRO A O 1
ATOM 603 N N . SER A 1 81 ? -4.777 -6.223 -21.994 1.00 92.19 81 SER A N 1
ATOM 604 C CA . SER A 1 81 ? -4.763 -7.581 -22.547 1.00 92.19 81 SER A CA 1
ATOM 605 C C . SER A 1 81 ? -3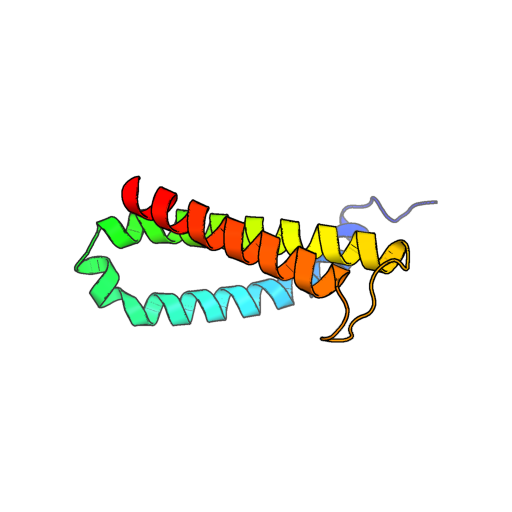.456 -8.340 -22.298 1.00 92.19 81 SER A C 1
ATOM 607 O O . SER A 1 81 ? -3.339 -9.486 -22.720 1.00 92.19 81 SER A O 1
ATOM 609 N N . ASP A 1 82 ? -2.487 -7.733 -21.607 1.00 95.69 82 ASP A N 1
ATOM 610 C CA . ASP A 1 82 ? -1.226 -8.377 -21.248 1.00 95.69 82 ASP A CA 1
ATOM 611 C C . ASP A 1 82 ? -1.438 -9.421 -20.136 1.00 95.69 82 ASP A C 1
ATOM 613 O O . ASP A 1 82 ? -1.837 -9.100 -19.009 1.00 95.69 82 ASP A O 1
ATOM 617 N N . ASP A 1 83 ? -1.164 -10.685 -20.461 1.00 96.00 83 ASP A N 1
ATOM 618 C CA . ASP A 1 83 ? -1.340 -11.817 -19.550 1.00 96.00 83 ASP A CA 1
ATOM 619 C C . ASP A 1 83 ? -0.458 -11.710 -18.292 1.00 96.00 83 ASP A C 1
ATOM 621 O O . ASP A 1 83 ? -0.877 -12.144 -17.217 1.00 96.00 83 ASP A O 1
ATOM 625 N N . GLU A 1 84 ? 0.735 -11.107 -18.381 1.00 95.38 84 GLU A N 1
ATOM 626 C CA . GLU A 1 84 ? 1.639 -10.926 -17.236 1.00 95.38 84 GLU A CA 1
ATOM 627 C C . GLU A 1 84 ? 1.095 -9.841 -16.297 1.00 95.38 84 GLU A C 1
ATOM 629 O O . GLU A 1 84 ? 1.066 -10.022 -15.075 1.00 95.38 84 GLU A O 1
ATOM 634 N N . LEU A 1 85 ? 0.589 -8.732 -16.852 1.00 96.50 85 LEU A N 1
ATOM 635 C CA . LEU A 1 85 ? -0.064 -7.675 -16.072 1.00 96.50 85 LEU A CA 1
ATOM 636 C C . LEU A 1 85 ? -1.305 -8.213 -15.347 1.00 96.50 85 LEU A C 1
ATOM 638 O O . LEU A 1 85 ? -1.460 -8.004 -14.138 1.00 96.50 85 LEU A O 1
ATOM 642 N N . LEU A 1 86 ? -2.165 -8.939 -16.068 1.00 96.12 86 LEU A N 1
ATOM 643 C CA . LEU A 1 86 ? -3.343 -9.584 -15.494 1.00 96.12 86 LEU A CA 1
ATOM 644 C C . LEU A 1 86 ? -2.951 -10.629 -14.447 1.00 96.12 86 LEU A C 1
ATOM 646 O O . LEU A 1 86 ? -3.545 -10.655 -13.370 1.00 96.12 86 LEU A O 1
ATOM 650 N N . GLY A 1 87 ? -1.930 -11.444 -14.710 1.00 97.06 87 GLY A N 1
ATOM 651 C CA . GLY A 1 87 ? -1.423 -12.448 -13.780 1.00 97.06 87 GLY A CA 1
ATOM 652 C C . GLY A 1 87 ? -0.950 -11.840 -12.460 1.00 97.06 87 GLY A C 1
ATOM 653 O O . GLY A 1 87 ? -1.369 -12.282 -11.387 1.00 97.06 87 GLY A O 1
ATOM 654 N N . ILE A 1 88 ? -0.141 -10.777 -12.517 1.00 96.69 88 ILE A N 1
ATOM 655 C CA . ILE A 1 88 ? 0.349 -10.058 -11.331 1.00 96.69 88 ILE A CA 1
ATOM 656 C C . ILE A 1 88 ? -0.814 -9.417 -10.557 1.00 96.69 88 ILE A C 1
ATOM 658 O O . ILE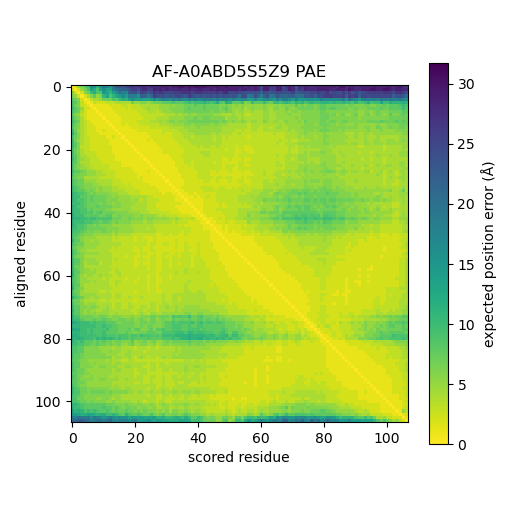 A 1 88 ? -0.866 -9.506 -9.323 1.00 96.69 88 ILE A O 1
ATOM 662 N N . ALA A 1 89 ? -1.763 -8.791 -11.258 1.00 95.44 89 ALA A N 1
ATOM 663 C CA . ALA A 1 89 ? -2.927 -8.168 -10.636 1.00 95.44 89 ALA A CA 1
ATOM 664 C C . ALA A 1 89 ? -3.824 -9.211 -9.950 1.00 95.44 89 ALA A C 1
ATOM 666 O O . ALA A 1 89 ? -4.147 -9.066 -8.769 1.00 95.44 89 ALA A O 1
ATOM 667 N N . LEU A 1 90 ? -4.169 -10.294 -10.651 1.00 97.06 90 LEU A N 1
ATOM 668 C CA . LEU A 1 90 ? -5.000 -11.380 -10.130 1.00 97.06 90 LEU A CA 1
ATOM 669 C C . LEU A 1 90 ? -4.341 -12.079 -8.942 1.00 97.06 90 LEU A C 1
ATOM 671 O O . LEU A 1 90 ? -5.013 -12.326 -7.943 1.00 97.06 90 LEU A O 1
ATOM 675 N N . ALA A 1 91 ? -3.034 -12.347 -8.999 1.00 97.12 91 ALA A N 1
ATOM 676 C CA . ALA A 1 91 ? -2.303 -12.932 -7.879 1.00 97.12 91 ALA A CA 1
ATOM 677 C C . ALA A 1 91 ? -2.317 -12.014 -6.647 1.00 97.12 91 ALA A C 1
ATOM 679 O O . ALA A 1 91 ? -2.528 -12.481 -5.526 1.00 97.12 91 ALA A O 1
ATOM 680 N N . THR A 1 92 ? -2.154 -10.703 -6.845 1.00 96.94 92 THR A N 1
ATOM 681 C CA . THR A 1 92 ? -2.208 -9.722 -5.751 1.00 96.94 92 THR A CA 1
ATOM 682 C C . THR A 1 92 ? -3.613 -9.637 -5.149 1.00 96.94 92 THR A C 1
ATOM 684 O O . THR A 1 92 ? -3.756 -9.617 -3.927 1.00 96.94 92 THR A O 1
ATOM 687 N N . VAL A 1 93 ? -4.662 -9.644 -5.979 1.00 96.62 93 VAL A N 1
ATOM 688 C CA . VAL A 1 93 ? -6.062 -9.653 -5.520 1.00 96.62 93 VAL A CA 1
ATOM 689 C C . VAL A 1 93 ? -6.400 -10.953 -4.792 1.00 96.62 93 VAL A C 1
ATOM 691 O O . VAL A 1 93 ? -7.026 -10.910 -3.737 1.00 96.62 93 VAL A O 1
ATOM 694 N N . ALA A 1 94 ? -5.953 -12.104 -5.297 1.00 97.75 94 ALA A N 1
ATOM 695 C CA . ALA A 1 94 ? -6.131 -13.391 -4.629 1.00 97.75 94 ALA A CA 1
ATOM 696 C C . ALA A 1 94 ? -5.432 -13.417 -3.259 1.00 97.75 94 ALA A C 1
ATOM 698 O O . ALA A 1 94 ? -5.992 -13.905 -2.275 1.00 97.75 94 ALA A O 1
ATOM 699 N N . LEU A 1 95 ? -4.238 -12.827 -3.160 1.00 96.69 95 LEU A N 1
ATOM 700 C CA . LEU A 1 95 ? -3.546 -12.673 -1.884 1.00 96.69 95 LEU A CA 1
ATOM 701 C C . LEU A 1 95 ? -4.307 -11.727 -0.942 1.00 96.69 95 LEU A C 1
ATOM 703 O O . LEU A 1 95 ? -4.505 -12.056 0.223 1.00 96.69 95 LEU A O 1
ATOM 707 N N . ALA A 1 96 ? -4.813 -10.596 -1.434 1.00 96.81 96 ALA A N 1
ATOM 708 C CA . ALA A 1 96 ? -5.642 -9.689 -0.640 1.00 96.81 96 ALA A CA 1
ATOM 709 C C . ALA A 1 96 ? -6.903 -10.393 -0.104 1.00 96.81 96 ALA A C 1
ATOM 711 O O . ALA A 1 96 ? -7.220 -10.291 1.082 1.00 96.81 96 ALA A O 1
ATOM 712 N N . ALA A 1 97 ? -7.579 -11.164 -0.958 1.00 96.62 97 ALA A N 1
ATOM 713 C CA . ALA A 1 97 ? -8.790 -11.903 -0.618 1.00 96.62 97 ALA A CA 1
ATOM 714 C C . ALA A 1 97 ? -8.568 -12.979 0.454 1.00 96.62 97 ALA A C 1
ATOM 716 O O . ALA A 1 97 ? -9.516 -13.351 1.136 1.00 96.62 97 ALA A O 1
ATOM 717 N N . THR A 1 98 ? -7.340 -13.470 0.628 1.00 95.44 98 THR A N 1
ATOM 718 C CA . THR A 1 98 ? -7.010 -14.427 1.694 1.00 95.44 98 THR A CA 1
ATOM 719 C C . THR A 1 98 ? -6.507 -13.732 2.959 1.00 95.44 98 THR A C 1
ATOM 721 O O . THR A 1 98 ? -6.931 -14.082 4.060 1.00 95.44 98 THR A O 1
ATOM 724 N N . VAL A 1 99 ? -5.652 -12.715 2.828 1.00 95.69 99 VAL A N 1
ATOM 725 C CA . VAL A 1 99 ? -4.997 -12.072 3.976 1.00 95.69 99 VAL A CA 1
ATOM 726 C C . VAL A 1 99 ? -5.945 -11.149 4.746 1.00 95.69 99 VAL A C 1
ATOM 728 O O . VAL A 1 99 ? -5.951 -11.202 5.974 1.00 95.69 99 VAL A O 1
ATOM 731 N N . PHE A 1 100 ? -6.779 -10.338 4.084 1.00 94.94 100 PHE A N 1
ATOM 732 C CA . PHE A 1 100 ? -7.673 -9.415 4.803 1.00 94.94 100 PHE A CA 1
ATOM 733 C C . PHE A 1 100 ? -8.715 -10.131 5.678 1.00 94.94 100 PHE A C 1
ATOM 735 O O . PHE A 1 100 ? -8.877 -9.725 6.830 1.00 94.94 100 PHE A O 1
ATOM 742 N N . PRO A 1 101 ? -9.381 -11.213 5.225 1.00 94.25 101 PRO A N 1
ATOM 743 C CA . PRO A 1 101 ? -10.245 -11.993 6.107 1.00 94.25 101 PRO A CA 1
ATOM 744 C C . PRO A 1 101 ? -9.485 -12.655 7.255 1.00 94.25 101 PRO A C 1
ATOM 746 O O . PRO A 1 101 ? -9.984 -12.665 8.375 1.00 94.25 101 PRO A O 1
ATOM 749 N N . ALA A 1 102 ? -8.271 -13.165 7.015 1.00 92.38 102 AL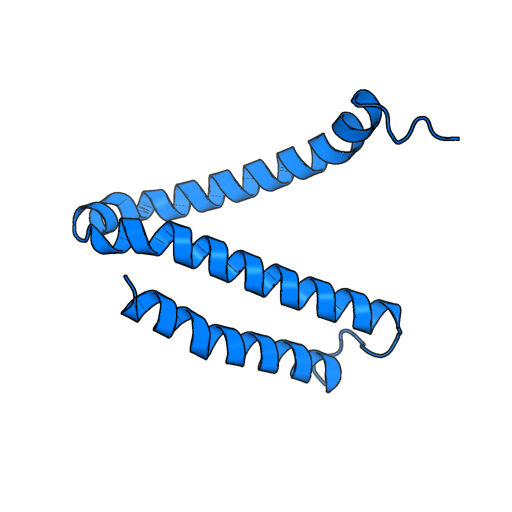A A N 1
ATOM 750 C CA . ALA A 1 102 ? -7.449 -13.741 8.078 1.00 92.38 102 ALA A CA 1
ATOM 751 C C . ALA A 1 102 ? -7.100 -12.700 9.157 1.00 92.38 102 ALA A C 1
ATOM 753 O O . ALA A 1 102 ? -7.203 -12.989 10.348 1.00 92.38 102 ALA A O 1
ATOM 754 N N . VAL A 1 103 ? -6.761 -11.475 8.744 1.00 90.12 103 VAL A N 1
ATOM 755 C CA . VAL A 1 103 ? -6.553 -10.332 9.645 1.00 90.12 103 VAL A CA 1
ATOM 756 C C . VAL A 1 103 ? -7.840 -9.987 10.401 1.00 90.12 103 VAL A C 1
ATOM 758 O O . VAL A 1 103 ? -7.791 -9.782 11.609 1.00 90.12 103 VAL A O 1
ATOM 761 N N . GLY A 1 104 ? -8.990 -9.980 9.722 1.00 88.94 104 GLY A N 1
ATOM 762 C CA . GLY A 1 104 ? -10.290 -9.699 10.338 1.00 88.94 104 GLY A CA 1
ATOM 763 C C . GLY A 1 104 ? -10.756 -10.756 11.345 1.00 88.94 104 GLY A C 1
ATOM 764 O O . GLY A 1 104 ? -11.411 -10.404 12.315 1.00 88.94 104 GLY A O 1
ATOM 765 N N . VAL A 1 105 ? -10.413 -12.033 11.149 1.00 88.00 105 VAL A N 1
ATOM 766 C CA . V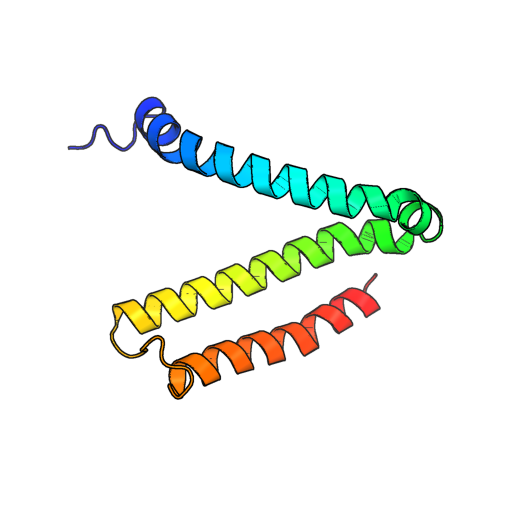AL A 1 105 ? -10.698 -13.115 12.114 1.00 88.00 105 VAL A CA 1
ATOM 767 C C . VAL A 1 105 ? -9.755 -13.062 13.323 1.00 88.00 105 VAL A C 1
ATOM 769 O O . VAL A 1 105 ? -10.116 -13.525 14.402 1.00 88.00 105 VAL A O 1
ATOM 772 N N . GLY A 1 106 ? -8.542 -12.534 13.145 1.00 77.62 106 GLY A N 1
ATOM 773 C CA . GLY A 1 106 ? -7.533 -12.443 14.202 1.00 77.62 106 GLY A CA 1
ATOM 774 C C . GLY A 1 106 ? -7.669 -11.243 15.146 1.00 77.62 106 GLY A C 1
ATOM 775 O O . GLY A 1 106 ? -6.928 -11.197 16.129 1.00 77.62 106 GLY A O 1
ATOM 776 N N . ALA A 1 107 ? -8.558 -10.287 14.850 1.00 70.31 107 ALA A N 1
ATOM 777 C CA . ALA A 1 107 ? -8.786 -9.054 15.613 1.00 70.31 107 ALA A CA 1
ATOM 778 C C . ALA A 1 107 ? -10.093 -9.104 16.418 1.00 70.31 107 ALA A C 1
ATOM 780 O O . ALA A 1 107 ? -10.105 -8.533 17.532 1.00 70.31 107 ALA A O 1
#

Sequence (107 aa):
MPTEWTVRAITRAMLPVLLVLTLVEIFSGLVLGAFEDSLLRYPSLLVLVPVTIGTAGNLGSILASRLSTAFHLGTLSFDPSDDELLGIALATVALAATVFPAVGVGA

pLDDT: mean 93.06, std 7.75, range [54.97, 97.94]

Organism: NCBI:txid1776492

Radius of gyration: 18.77 Å; Cα contacts (8 Å, |Δi|>4): 44; chains: 1; bounding box: 51×32×42 Å

InterPro domains:
  IPR006667 SLC41A/MgtE, integral membrane domain [PF01769] (49-104)
  IPR036739 SLC41A/MgtE divalent cation transporters, integral membrane domain superfamily [G3DSA:1.10.357.20] (3-107)
  IPR036739 SLC41A/MgtE divalent cation transporters, integral membrane domain superfamily [SSF161093] (7-104)
  IPR045349 SLC41A divalent cation transporter [PTHR16228] (6-100)

Secondary structure (DSSP, 8-state):
--GGGSHHHHHHHHHHHHHHHHHHHHHHHHHHHTTHHHHHH-HHHHHHHHHHHHHHHHHHHHHHHHHHHHHHTT---S-TT-HHHHHHHHHHHHHHHHHHHHHHHH-

Solvent-accessible surface area (backbone atoms only — not comparable to full-atom values): 6078 Å² total; per-residue (Å²): 137,73,75,64,85,37,69,69,43,45,48,66,66,44,47,65,55,49,54,54,49,49,56,52,49,51,51,52,51,53,59,54,54,77,42,43,74,57,37,71,73,37,61,58,49,62,64,40,49,62,55,50,54,52,51,51,52,52,52,51,51,52,50,52,53,52,50,52,49,35,42,74,70,65,69,40,59,100,45,96,84,30,65,56,48,49,47,54,50,50,52,51,49,56,48,48,68,52,49,53,56,53,53,64,74,73,92